Protein AF-A0A382DJD7-F1 (afdb_monomer_lite)

Foldseek 3Di:
DDDDDPQKDKDFDAPPVRFQHDPVLVVQLQVQLVVVPFHKAALLDPDHDDPSDDPCNDPPDDDDDDPVVNRRSSGMIMTGHDPPDDVVNVVVSVVSSVVSPVVRDGDDD

Sequence (109 aa):
GEEAAPSSIQFSVTGSDGGPPDQAWMGAWLDVAEAHGVHVKWFGRDEPVGFTSRYDHWRYADEQVLHATSAVLAGLCDLRIPLSMTDAHCRDVATVIRGAMDATPLGPA

pLDDT: mean 84.89, std 11.94, range [47.69, 97.38]

Radius of gyration: 15.48 Å; chains: 1; bounding box: 28×51×42 Å

Secondary structure (DSSP, 8-state):
-------EEEEE---TTSSPPPHHHHHHHHHHHHHTT---EETT-SS--TT---GGG-TTS-----HHHHHHHHHEEEEE--TT--HHHHHHHHHHHHHHHHHSPPPP-

Organism: NCBI:txid408172

Structure (mmCIF, N/CA/C/O backbone):
data_AF-A0A382DJD7-F1
#
_entry.id   AF-A0A382DJD7-F1
#
loop_
_atom_site.group_PDB
_atom_site.id
_atom_site.type_symbol
_atom_site.label_atom_id
_atom_site.label_alt_id
_atom_site.label_comp_id
_atom_site.label_asym_id
_atom_site.label_entity_id
_atom_site.label_seq_id
_atom_site.pdbx_PDB_ins_code
_atom_site.Cartn_x
_atom_site.Cartn_y
_atom_site.Cartn_z
_atom_site.occupancy
_atom_site.B_iso_or_equiv
_atom_site.auth_seq_id
_atom_site.auth_comp_id
_atom_site.auth_asym_id
_atom_site.auth_atom_id
_atom_site.pdbx_PDB_model_num
ATOM 1 N N . GLY A 1 1 ? -3.411 30.569 1.775 1.00 50.72 1 GLY A N 1
ATOM 2 C CA . GLY A 1 1 ? -2.556 29.595 1.082 1.00 50.72 1 GLY A CA 1
ATOM 3 C C . GLY A 1 1 ? -3.035 28.233 1.498 1.00 50.72 1 GLY A C 1
ATOM 4 O O . GLY A 1 1 ? -3.292 28.066 2.681 1.00 50.72 1 GLY A O 1
ATOM 5 N N . GLU A 1 2 ? -3.256 27.322 0.559 1.00 47.69 2 GLU A N 1
ATOM 6 C CA . GLU A 1 2 ? -3.552 25.931 0.908 1.00 47.69 2 GLU A CA 1
ATOM 7 C C . GLU A 1 2 ? -2.298 25.303 1.517 1.00 47.69 2 GLU A C 1
ATOM 9 O O . GLU A 1 2 ? -1.247 25.247 0.880 1.00 47.69 2 GLU A O 1
ATOM 14 N N . GLU A 1 3 ? -2.397 24.885 2.776 1.00 59.31 3 GLU A N 1
ATOM 15 C CA . GLU A 1 3 ? -1.412 23.997 3.380 1.00 59.31 3 GLU A CA 1
ATOM 16 C C . GLU A 1 3 ? -1.600 22.610 2.767 1.00 59.31 3 GLU A C 1
ATOM 18 O O . GLU A 1 3 ? -2.687 22.031 2.825 1.00 59.31 3 GLU A O 1
ATOM 23 N N . ALA A 1 4 ? -0.546 22.081 2.147 1.00 58.25 4 ALA A N 1
ATOM 24 C CA . ALA A 1 4 ? -0.550 20.720 1.639 1.00 58.25 4 ALA A CA 1
ATOM 25 C C . ALA A 1 4 ? -0.651 19.754 2.825 1.00 58.25 4 ALA A C 1
ATOM 27 O O . ALA A 1 4 ? 0.308 19.568 3.572 1.00 58.25 4 ALA A O 1
ATOM 28 N N . ALA A 1 5 ? -1.818 19.143 3.004 1.00 59.06 5 ALA A N 1
ATOM 29 C CA . ALA A 1 5 ? -2.004 18.115 4.010 1.00 59.06 5 ALA A CA 1
ATOM 30 C C . ALA A 1 5 ? -1.609 16.749 3.413 1.00 59.06 5 ALA A C 1
ATOM 32 O O . ALA A 1 5 ? -2.210 16.328 2.414 1.00 59.06 5 ALA A O 1
ATOM 33 N N . PRO A 1 6 ? -0.600 16.049 3.969 1.00 62.28 6 PRO A N 1
ATOM 34 C CA . PRO A 1 6 ? -0.244 14.717 3.503 1.00 62.28 6 PRO A CA 1
ATOM 35 C C . PRO A 1 6 ? -1.449 13.798 3.711 1.00 62.28 6 PRO A C 1
ATOM 37 O O . PRO A 1 6 ? -1.891 13.554 4.828 1.00 62.28 6 PRO A O 1
ATOM 40 N N . SER A 1 7 ? -2.021 13.341 2.602 1.00 77.31 7 SER A N 1
ATOM 41 C CA . SER A 1 7 ? -3.245 12.535 2.581 1.00 77.31 7 SER A CA 1
ATOM 42 C C . SER A 1 7 ? -2.971 11.076 2.217 1.00 77.31 7 SER A C 1
ATOM 44 O O . SER A 1 7 ? -3.896 10.325 1.910 1.00 77.31 7 SER A O 1
ATOM 46 N N . SER A 1 8 ? -1.700 10.667 2.228 1.00 85.81 8 SER A N 1
ATOM 47 C CA . SER A 1 8 ? -1.304 9.268 2.126 1.00 85.81 8 SER A CA 1
ATOM 48 C C . SER A 1 8 ? -0.092 8.928 2.983 1.00 85.81 8 SER A C 1
ATOM 50 O O . SER A 1 8 ? 0.681 9.797 3.390 1.00 85.81 8 SER A O 1
ATOM 52 N N . ILE A 1 9 ? 0.043 7.633 3.249 1.00 87.75 9 ILE A N 1
ATOM 53 C CA . ILE A 1 9 ? 1.225 7.002 3.825 1.00 87.75 9 ILE A CA 1
ATOM 54 C C . ILE A 1 9 ? 1.773 6.050 2.770 1.00 87.75 9 ILE A C 1
ATOM 56 O O . ILE A 1 9 ? 1.030 5.228 2.235 1.00 87.75 9 ILE A O 1
ATOM 60 N N . GLN A 1 10 ? 3.073 6.141 2.507 1.00 91.56 10 GLN A N 1
ATOM 61 C CA . GLN A 1 10 ? 3.779 5.208 1.639 1.00 91.56 10 GLN A CA 1
ATOM 62 C C . GLN A 1 10 ? 4.758 4.368 2.449 1.00 91.56 10 GLN A C 1
ATOM 64 O O . GLN A 1 10 ? 5.400 4.863 3.376 1.00 91.56 10 GLN A O 1
ATOM 69 N N . PHE A 1 11 ? 4.869 3.097 2.089 1.00 92.94 11 PHE A N 1
ATOM 70 C CA . PHE A 1 11 ? 5.798 2.158 2.706 1.00 92.94 11 PHE A CA 1
ATOM 71 C C . PHE A 1 11 ? 6.218 1.092 1.693 1.00 92.94 11 PHE A C 1
ATOM 73 O O . PHE A 1 11 ? 5.557 0.901 0.672 1.00 92.94 11 PHE A O 1
ATOM 80 N N . SER A 1 12 ? 7.321 0.406 1.978 1.00 93.94 12 SER A N 1
ATOM 81 C CA . SER A 1 12 ? 7.849 -0.655 1.120 1.00 93.94 12 SER A CA 1
ATOM 82 C C . SER A 1 12 ? 7.692 -2.013 1.784 1.00 93.94 12 SER A C 1
ATOM 84 O O . SER A 1 12 ? 7.900 -2.146 2.990 1.00 93.94 12 SER A O 1
ATOM 86 N N . VAL A 1 13 ? 7.375 -3.018 0.976 1.00 93.62 13 VAL A N 1
ATOM 87 C CA . VAL A 1 13 ? 7.359 -4.429 1.363 1.00 93.62 13 VAL A CA 1
ATOM 88 C C . VAL A 1 13 ? 8.481 -5.150 0.627 1.00 93.62 13 VAL A C 1
ATOM 90 O O . VAL A 1 13 ? 8.689 -4.923 -0.564 1.00 93.62 13 VAL A O 1
ATOM 93 N N . THR A 1 14 ? 9.217 -5.996 1.339 1.00 92.00 14 THR A N 1
ATOM 94 C CA . THR A 1 14 ? 10.322 -6.792 0.792 1.00 92.00 14 THR A CA 1
ATOM 95 C C . THR A 1 14 ? 10.009 -8.276 0.909 1.00 92.00 14 THR A C 1
ATOM 97 O O . THR A 1 14 ? 9.309 -8.692 1.834 1.00 92.00 14 THR A O 1
ATOM 100 N N . GLY A 1 15 ? 10.569 -9.075 0.004 1.00 88.62 15 GLY A N 1
ATOM 101 C CA . GLY A 1 15 ? 10.619 -10.526 0.141 1.00 88.62 15 GLY A CA 1
ATOM 102 C C . GLY A 1 15 ? 11.435 -10.960 1.363 1.00 88.62 15 GLY A C 1
ATOM 103 O O . GLY A 1 15 ? 12.158 -10.165 1.974 1.00 88.62 15 GLY A O 1
ATOM 104 N N . SER A 1 16 ? 11.332 -12.240 1.725 1.00 83.50 16 SER A N 1
ATOM 105 C CA . SER A 1 16 ? 12.056 -12.843 2.858 1.00 83.50 16 SER A CA 1
ATOM 106 C C . SER A 1 16 ? 13.579 -12.779 2.721 1.00 83.50 16 SER A C 1
ATOM 108 O O . SER A 1 16 ? 14.291 -12.795 3.722 1.00 83.50 16 SER A O 1
ATOM 110 N N . ASP A 1 17 ? 14.079 -12.698 1.493 1.00 85.62 17 ASP A N 1
ATOM 111 C CA . ASP A 1 17 ? 15.490 -12.550 1.136 1.00 85.62 17 ASP A CA 1
ATOM 112 C C . ASP A 1 17 ? 15.948 -11.079 1.061 1.00 85.62 17 ASP A C 1
ATOM 114 O O . ASP A 1 17 ? 17.105 -10.799 0.747 1.00 85.62 17 ASP A O 1
ATOM 118 N N . GLY A 1 18 ? 15.053 -10.127 1.349 1.00 87.06 18 GLY A N 1
ATOM 119 C CA . GLY A 1 18 ? 15.288 -8.691 1.183 1.00 87.06 18 GLY A CA 1
ATOM 120 C C . GLY A 1 18 ? 15.140 -8.194 -0.259 1.00 87.06 18 GLY A C 1
ATOM 121 O O . GLY A 1 18 ? 15.346 -7.005 -0.510 1.00 87.06 18 GLY A O 1
ATOM 122 N N . 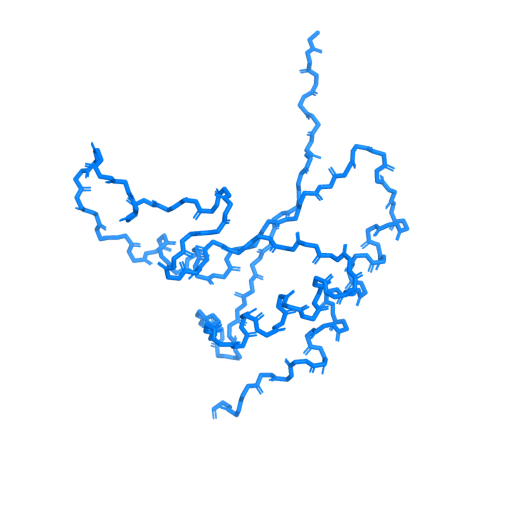GLY A 1 19 ? 14.785 -9.075 -1.197 1.00 88.19 19 GLY A N 1
ATOM 123 C CA . GLY A 1 19 ? 14.504 -8.749 -2.588 1.00 88.19 19 GLY A CA 1
ATOM 124 C C . GLY A 1 19 ? 13.078 -8.232 -2.818 1.00 88.19 19 GLY A C 1
ATOM 125 O O . GLY A 1 19 ? 12.342 -7.929 -1.870 1.00 88.19 19 GLY A O 1
ATOM 126 N N . PRO A 1 20 ? 12.668 -8.099 -4.091 1.00 89.69 20 PRO A N 1
ATOM 127 C CA . PRO A 1 20 ? 11.283 -7.827 -4.459 1.00 89.69 20 PRO A CA 1
ATOM 128 C C . PRO A 1 20 ? 10.320 -8.874 -3.874 1.00 89.69 20 PRO A C 1
ATOM 130 O O . PRO A 1 20 ? 10.659 -10.057 -3.855 1.00 89.69 20 PRO A O 1
ATOM 133 N N . PRO A 1 21 ? 9.124 -8.477 -3.410 1.00 91.81 21 PRO A N 1
ATOM 134 C CA . PRO A 1 21 ? 8.147 -9.436 -2.913 1.00 91.81 21 PRO A CA 1
ATOM 135 C C . PRO A 1 21 ? 7.526 -10.248 -4.062 1.00 91.81 21 PRO A C 1
ATOM 137 O O . PRO A 1 21 ? 7.398 -9.763 -5.188 1.00 91.81 21 PRO A O 1
ATOM 140 N N . ASP A 1 22 ? 7.114 -11.482 -3.765 1.00 91.50 22 ASP A N 1
ATOM 141 C CA . ASP A 1 22 ? 6.417 -12.349 -4.721 1.00 91.50 22 ASP A CA 1
ATOM 142 C C . ASP A 1 22 ? 5.035 -11.784 -5.101 1.00 91.50 22 ASP A C 1
ATOM 144 O O . ASP A 1 22 ? 4.288 -11.307 -4.243 1.00 91.50 22 ASP A O 1
ATOM 148 N N . GLN A 1 23 ? 4.677 -11.862 -6.389 1.00 90.88 23 GLN A N 1
ATOM 149 C CA . GLN A 1 23 ? 3.437 -11.276 -6.912 1.00 90.88 23 GLN A CA 1
ATOM 150 C C . GLN A 1 23 ? 2.177 -11.933 -6.345 1.00 90.88 23 GLN A C 1
ATOM 152 O O . GLN A 1 23 ? 1.218 -11.240 -5.995 1.00 90.88 23 GLN A O 1
ATOM 157 N N . ALA A 1 24 ? 2.167 -13.265 -6.262 1.00 91.31 24 ALA A N 1
ATOM 158 C CA . ALA A 1 24 ? 1.005 -14.010 -5.794 1.00 91.31 24 ALA A CA 1
ATOM 159 C C . ALA A 1 24 ? 0.786 -13.771 -4.299 1.00 91.31 24 ALA A C 1
ATOM 161 O O . ALA A 1 24 ? -0.343 -13.529 -3.865 1.00 91.31 24 ALA A O 1
ATOM 162 N N . TRP A 1 25 ? 1.873 -13.765 -3.529 1.00 93.38 25 TRP A N 1
ATOM 163 C CA . TRP A 1 25 ? 1.838 -13.430 -2.114 1.00 93.38 25 TRP A CA 1
ATOM 164 C C . TRP A 1 25 ? 1.358 -11.994 -1.871 1.00 93.38 25 TRP A C 1
ATOM 166 O O . TRP A 1 25 ? 0.452 -11.793 -1.063 1.00 93.38 25 TRP A O 1
ATOM 176 N N . MET A 1 26 ? 1.892 -11.006 -2.603 1.00 94.81 26 MET A N 1
ATOM 177 C CA . MET A 1 26 ? 1.434 -9.613 -2.510 1.00 94.81 26 MET A CA 1
ATOM 178 C C . MET A 1 26 ? -0.057 -9.494 -2.824 1.00 94.81 26 MET A C 1
ATOM 180 O O . MET A 1 26 ? -0.776 -8.813 -2.101 1.00 94.81 26 MET A O 1
ATOM 184 N N . GLY A 1 27 ? -0.535 -10.175 -3.870 1.00 93.62 27 GLY A N 1
ATOM 185 C CA . GLY A 1 27 ? -1.958 -10.227 -4.205 1.00 93.62 27 GLY A CA 1
ATOM 186 C C . GLY A 1 27 ? -2.808 -10.746 -3.044 1.00 93.62 27 GLY A C 1
ATOM 187 O O . GLY A 1 27 ? -3.720 -10.051 -2.604 1.00 93.62 27 GLY A O 1
ATOM 188 N N . ALA A 1 28 ? -2.458 -11.912 -2.496 1.00 94.94 28 ALA A N 1
ATOM 189 C CA . ALA A 1 28 ? -3.192 -12.528 -1.392 1.00 94.94 28 ALA A CA 1
ATOM 190 C C . ALA A 1 28 ? -3.175 -11.674 -0.111 1.00 94.94 28 ALA A C 1
ATOM 192 O O . ALA A 1 28 ? -4.210 -11.499 0.530 1.00 94.94 28 ALA A O 1
ATOM 193 N N . TRP A 1 29 ? -2.025 -11.096 0.241 1.00 96.00 29 TRP A N 1
ATOM 194 C CA . TRP A 1 29 ? -1.900 -10.219 1.406 1.00 96.00 29 TRP A CA 1
ATOM 195 C C . TRP A 1 29 ? -2.787 -8.972 1.275 1.00 96.00 29 TRP A C 1
ATOM 197 O O . TRP A 1 29 ? -3.482 -8.600 2.226 1.00 96.00 29 TRP A O 1
ATOM 207 N N . LEU A 1 30 ? -2.804 -8.350 0.091 1.00 95.69 30 LEU A N 1
ATOM 208 C CA . LEU A 1 30 ? -3.647 -7.188 -0.190 1.00 95.69 30 LEU A CA 1
ATOM 209 C C . LEU A 1 30 ? -5.139 -7.538 -0.145 1.00 95.69 30 LEU A C 1
ATOM 211 O O . LEU A 1 30 ? -5.907 -6.760 0.416 1.00 95.69 30 LEU A O 1
ATOM 215 N N . ASP A 1 31 ? -5.537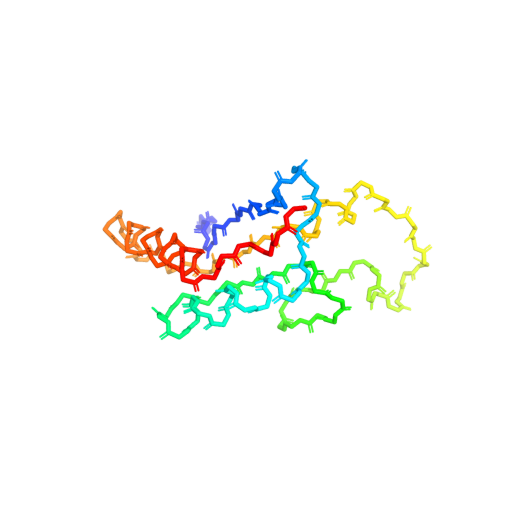 -8.702 -0.663 1.00 95.88 31 ASP A N 1
ATOM 216 C CA . ASP A 1 31 ? -6.929 -9.168 -0.615 1.00 95.88 31 ASP A CA 1
ATOM 217 C C . ASP A 1 31 ? -7.404 -9.363 0.838 1.00 95.88 31 ASP A C 1
ATOM 219 O O . ASP A 1 31 ? -8.521 -8.976 1.192 1.00 95.88 31 ASP A O 1
ATOM 223 N N . VAL A 1 32 ? -6.545 -9.901 1.714 1.00 97.38 32 VAL A N 1
ATOM 224 C CA . VAL A 1 32 ? -6.848 -10.033 3.149 1.00 97.38 32 VAL A CA 1
ATOM 225 C C . VAL A 1 32 ? -6.958 -8.658 3.816 1.00 97.38 32 VAL A C 1
ATOM 227 O O . VAL A 1 32 ? -7.916 -8.410 4.548 1.00 97.38 32 VAL A O 1
ATOM 230 N N . ALA A 1 33 ? -6.024 -7.738 3.560 1.00 97.12 33 ALA A N 1
ATOM 231 C CA . ALA A 1 33 ? -6.090 -6.383 4.114 1.00 97.12 33 ALA A CA 1
ATOM 232 C C . ALA A 1 33 ? -7.365 -5.637 3.667 1.00 97.12 33 ALA A C 1
ATOM 234 O O . ALA A 1 33 ? -8.026 -4.985 4.484 1.00 97.12 33 ALA A O 1
ATOM 235 N N . GLU A 1 34 ? -7.749 -5.786 2.397 1.00 96.25 34 GLU A N 1
ATOM 236 C CA . GLU A 1 34 ? -8.971 -5.220 1.824 1.00 96.25 34 GLU A CA 1
ATOM 237 C C . GLU A 1 34 ? -10.236 -5.810 2.460 1.00 96.25 34 GLU A C 1
ATOM 239 O O . GLU A 1 34 ? -11.140 -5.055 2.824 1.00 96.25 34 GLU A O 1
ATOM 244 N N . ALA A 1 35 ? -10.279 -7.124 2.701 1.00 97.19 35 ALA A N 1
ATOM 245 C CA . ALA A 1 35 ? -11.382 -7.767 3.422 1.00 97.19 35 ALA A CA 1
ATOM 246 C C . ALA A 1 35 ? -11.574 -7.218 4.853 1.00 97.19 35 ALA A C 1
ATOM 248 O O . ALA A 1 35 ? -12.671 -7.299 5.409 1.00 97.19 35 ALA A O 1
ATOM 249 N N . HIS A 1 36 ? -10.529 -6.618 5.430 1.00 96.50 36 HIS A N 1
ATOM 250 C CA . HIS A 1 36 ? -10.542 -5.951 6.733 1.00 96.50 36 HIS A CA 1
ATOM 251 C C . HIS A 1 36 ? -10.622 -4.413 6.646 1.00 96.50 36 HIS A C 1
ATOM 253 O O . HIS A 1 36 ? -10.444 -3.727 7.654 1.00 96.50 36 HIS A O 1
ATOM 259 N N . GLY A 1 37 ? -10.932 -3.860 5.470 1.00 94.44 37 GLY A N 1
ATOM 260 C CA . GLY A 1 37 ? -11.214 -2.436 5.270 1.00 94.44 37 GLY A CA 1
ATOM 261 C C . GLY A 1 37 ? -9.987 -1.549 5.046 1.00 94.44 37 GLY A C 1
ATOM 262 O O . GLY A 1 37 ? -10.122 -0.324 5.039 1.00 94.44 37 GLY A O 1
ATOM 263 N N . VAL A 1 38 ? -8.798 -2.128 4.849 1.00 94.81 38 VAL A N 1
ATOM 264 C CA . VAL A 1 38 ? -7.573 -1.377 4.536 1.00 94.81 38 VAL A CA 1
ATOM 265 C C . VAL A 1 38 ? -7.199 -1.588 3.071 1.00 94.81 38 VAL A C 1
ATOM 267 O O . VAL A 1 38 ? -6.585 -2.580 2.693 1.00 94.81 38 VAL A O 1
ATOM 270 N N . HIS A 1 39 ? -7.553 -0.612 2.233 1.00 93.38 39 HIS A N 1
ATOM 271 C CA . HIS A 1 39 ? -7.289 -0.649 0.794 1.00 93.38 39 HIS A CA 1
ATOM 272 C C . HIS A 1 39 ? -5.899 -0.098 0.459 1.00 93.38 39 HIS A C 1
ATOM 274 O O . HIS A 1 39 ? -5.724 1.108 0.266 1.00 93.38 39 HIS A O 1
ATOM 280 N N . VAL A 1 40 ? -4.913 -0.983 0.339 1.00 94.56 40 VAL A N 1
ATOM 281 C CA . VAL A 1 40 ? -3.545 -0.624 -0.056 1.00 94.56 40 VAL A CA 1
ATOM 282 C C . VAL A 1 40 ? -3.404 -0.642 -1.581 1.00 94.56 40 VAL A C 1
ATOM 284 O O . VAL A 1 40 ? -3.841 -1.571 -2.261 1.00 94.56 40 VAL A O 1
ATOM 287 N N . LYS A 1 41 ? -2.779 0.394 -2.146 1.00 93.06 41 LYS A N 1
ATOM 288 C CA . LYS A 1 41 ? -2.397 0.450 -3.561 1.00 93.06 41 LYS A CA 1
ATOM 289 C C . LYS A 1 41 ? -0.949 0.034 -3.713 1.00 93.06 41 LYS A C 1
ATOM 291 O O . LYS A 1 41 ? -0.073 0.611 -3.085 1.00 93.06 41 LYS A O 1
ATOM 296 N N . TRP A 1 42 ? -0.702 -0.949 -4.567 1.00 94.31 42 TRP A N 1
ATOM 297 C CA . TRP A 1 42 ? 0.628 -1.499 -4.793 1.00 94.31 42 TRP A CA 1
ATOM 298 C C . TRP A 1 42 ? 1.094 -1.209 -6.219 1.00 94.31 42 TRP A C 1
ATOM 300 O O . TRP A 1 42 ? 0.395 -1.513 -7.188 1.00 94.31 42 TRP A O 1
ATOM 310 N N . PHE A 1 43 ? 2.272 -0.600 -6.334 1.00 91.50 43 PHE A N 1
ATOM 311 C CA . PHE A 1 43 ? 2.846 -0.171 -7.608 1.00 91.50 43 PHE A CA 1
ATOM 312 C C . PHE A 1 43 ? 3.572 -1.292 -8.348 1.00 91.50 43 PHE A C 1
ATOM 314 O O . PHE A 1 43 ? 3.853 -1.137 -9.527 1.00 91.50 43 PHE A O 1
ATOM 321 N N . GLY A 1 44 ? 3.881 -2.406 -7.690 1.00 88.94 44 GLY A N 1
ATOM 322 C CA . GLY A 1 44 ? 4.660 -3.491 -8.277 1.00 88.94 44 GLY A CA 1
ATOM 323 C C . GLY A 1 44 ? 3.859 -4.464 -9.132 1.00 88.94 44 GLY A C 1
ATOM 324 O O . GLY A 1 44 ? 4.477 -5.354 -9.700 1.00 88.94 44 GLY A O 1
ATOM 325 N N . ARG A 1 45 ? 2.529 -4.315 -9.234 1.00 86.19 45 ARG A N 1
ATOM 326 C CA . ARG A 1 45 ? 1.697 -5.181 -10.083 1.00 86.19 45 ARG A CA 1
ATOM 327 C C . ARG A 1 45 ? 2.149 -5.109 -11.541 1.00 86.19 45 ARG A C 1
ATOM 329 O O . ARG A 1 45 ? 2.407 -4.015 -12.041 1.00 86.19 45 ARG A O 1
ATOM 336 N N . ASP A 1 46 ? 2.140 -6.259 -12.210 1.00 80.12 46 ASP A N 1
ATOM 337 C CA . ASP A 1 46 ? 2.418 -6.352 -13.650 1.00 80.12 46 ASP A CA 1
ATOM 338 C C . ASP A 1 46 ? 1.407 -5.551 -14.490 1.00 80.12 46 ASP A C 1
ATOM 340 O O . ASP A 1 46 ? 1.771 -4.969 -15.504 1.00 80.12 46 ASP A O 1
ATOM 344 N N . GLU A 1 47 ? 0.147 -5.483 -14.043 1.00 74.44 47 GLU A N 1
ATOM 345 C CA . GLU A 1 47 ? -0.908 -4.659 -14.645 1.00 74.44 47 GLU A CA 1
ATOM 346 C C . GLU A 1 47 ? -1.374 -3.591 -13.631 1.00 74.44 47 GLU A C 1
ATOM 348 O O . GLU A 1 47 ? -1.659 -3.923 -12.469 1.00 74.44 47 GLU A O 1
ATOM 353 N N . PRO A 1 48 ? -1.472 -2.304 -14.016 1.00 66.88 48 PRO A N 1
ATOM 354 C CA . PRO A 1 48 ? -1.821 -1.229 -13.096 1.00 66.88 48 PRO A CA 1
ATOM 355 C C . PRO A 1 48 ? -3.286 -1.325 -12.647 1.00 66.88 48 PRO A C 1
ATOM 357 O O . PRO A 1 48 ? -4.189 -1.611 -13.430 1.00 66.88 48 PRO A O 1
ATOM 360 N N . VAL A 1 49 ? -3.549 -1.004 -11.377 1.00 71.38 49 VAL A N 1
ATOM 361 C CA . VAL A 1 49 ? -4.899 -0.984 -10.793 1.00 71.38 49 VAL A CA 1
ATOM 362 C C . VAL A 1 49 ? -5.154 0.374 -10.142 1.00 71.38 49 VAL A C 1
ATOM 364 O O . VAL A 1 49 ? -4.500 0.768 -9.176 1.00 71.38 49 VAL A O 1
ATOM 367 N N . GLY A 1 50 ? -6.156 1.100 -10.640 1.00 73.75 50 GLY A N 1
ATOM 368 C CA . GLY A 1 50 ? -6.457 2.454 -10.173 1.00 73.75 50 GLY A CA 1
ATOM 369 C C . GLY A 1 50 ? -5.387 3.451 -10.620 1.00 73.75 50 GLY A C 1
ATOM 370 O O . GLY A 1 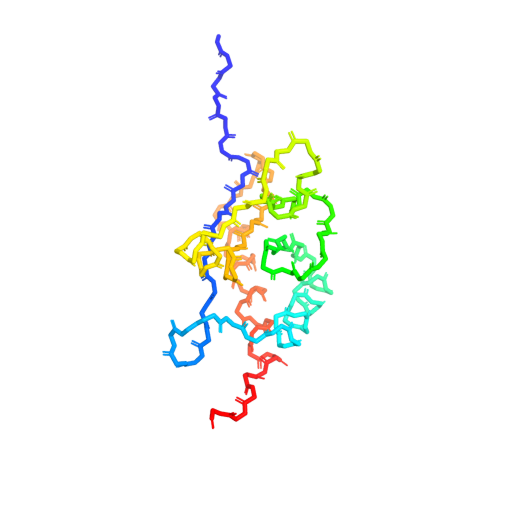50 ? -5.177 3.633 -11.813 1.00 73.75 50 GLY A O 1
ATOM 371 N N . PHE A 1 51 ? -4.726 4.120 -9.672 1.00 65.50 51 PHE A N 1
ATOM 372 C CA . PHE A 1 51 ? -3.736 5.168 -9.956 1.00 65.50 51 PHE A CA 1
ATOM 373 C C . PHE A 1 51 ? -2.274 4.681 -9.943 1.00 65.50 51 PHE A C 1
ATOM 375 O O . PHE A 1 51 ? -1.359 5.499 -9.942 1.00 65.50 51 PHE A O 1
ATOM 382 N N . THR A 1 52 ? -2.022 3.369 -9.961 1.00 75.12 52 THR A N 1
ATOM 383 C CA . THR A 1 52 ? -0.666 2.790 -9.908 1.00 75.12 52 THR A CA 1
ATOM 384 C C . THR A 1 52 ? 0.017 2.712 -11.280 1.00 75.12 52 THR A C 1
ATOM 386 O O . THR A 1 52 ? 0.686 1.733 -11.605 1.00 75.12 52 THR A O 1
ATOM 389 N N . SER A 1 53 ? -0.144 3.743 -12.119 1.00 70.19 53 SER A N 1
ATOM 390 C CA . SER A 1 53 ? 0.567 3.805 -13.402 1.00 70.19 53 SER A CA 1
ATOM 391 C C . SER A 1 53 ? 2.073 3.885 -13.170 1.00 70.19 53 SER A C 1
ATOM 393 O O . SER A 1 53 ? 2.548 4.695 -12.375 1.00 70.19 53 SER A O 1
ATOM 395 N N . ARG A 1 54 ? 2.822 3.095 -13.935 1.00 73.88 54 ARG A N 1
ATOM 396 C CA . ARG A 1 54 ? 4.282 3.085 -13.958 1.00 73.88 54 ARG A CA 1
ATOM 397 C C . ARG A 1 54 ? 4.812 3.592 -15.298 1.00 73.88 54 ARG A C 1
ATOM 399 O O . ARG A 1 54 ? 4.044 3.753 -16.245 1.00 73.88 54 ARG A O 1
ATOM 406 N N . TYR A 1 55 ? 6.117 3.860 -15.351 1.00 68.69 55 TYR A N 1
ATOM 407 C CA . TYR A 1 55 ? 6.795 4.415 -16.527 1.00 68.69 55 TYR A CA 1
ATOM 408 C C . TYR A 1 55 ? 6.734 3.485 -17.750 1.00 68.69 55 TYR A C 1
ATOM 410 O O . TYR A 1 55 ? 6.706 3.958 -18.879 1.00 68.69 55 TYR A O 1
ATOM 418 N N . ASP A 1 56 ? 6.673 2.173 -17.528 1.00 68.81 56 ASP A N 1
ATOM 419 C CA . ASP A 1 56 ? 6.547 1.127 -18.548 1.00 68.81 56 ASP A CA 1
ATOM 420 C C . ASP A 1 56 ? 5.131 1.029 -19.143 1.00 68.81 56 ASP A C 1
ATOM 422 O O . ASP A 1 56 ? 4.947 0.435 -20.202 1.00 68.81 56 ASP A O 1
ATOM 426 N N . HIS A 1 57 ? 4.134 1.686 -18.540 1.00 70.62 57 HIS A N 1
ATOM 427 C CA . HIS A 1 57 ? 2.782 1.800 -19.104 1.00 70.62 57 HIS A CA 1
ATOM 428 C C . HIS A 1 57 ? 2.602 3.031 -20.009 1.00 70.62 57 HIS A C 1
ATOM 430 O O . HIS A 1 57 ? 1.545 3.217 -20.623 1.00 70.62 57 HIS A O 1
ATOM 436 N N . TRP A 1 58 ? 3.600 3.912 -20.097 1.00 78.06 58 TRP A N 1
ATOM 437 C CA . TRP A 1 58 ? 3.475 5.173 -20.822 1.00 78.06 58 TRP A CA 1
ATOM 438 C C . TRP A 1 58 ? 3.750 4.994 -22.312 1.00 78.06 58 TRP A C 1
ATOM 440 O O . TRP A 1 58 ? 4.890 4.980 -22.753 1.00 78.06 58 TRP A O 1
ATOM 450 N N . ARG A 1 59 ? 2.690 4.955 -23.127 1.00 73.75 59 ARG A N 1
ATOM 451 C CA . ARG A 1 59 ? 2.821 4.870 -24.597 1.00 73.75 59 ARG A CA 1
ATOM 452 C C . ARG A 1 59 ? 3.306 6.155 -25.279 1.00 73.75 59 ARG A C 1
ATOM 454 O O . ARG A 1 59 ? 3.529 6.152 -26.483 1.00 73.75 59 ARG A O 1
ATOM 461 N N . TYR A 1 60 ? 3.394 7.259 -24.541 1.00 78.50 60 TYR A N 1
ATOM 462 C CA . TYR A 1 60 ? 3.809 8.569 -25.055 1.00 78.50 60 TYR A CA 1
ATOM 463 C C . TYR A 1 60 ? 5.286 8.888 -24.789 1.00 78.50 60 TYR A C 1
ATOM 465 O O . TYR A 1 60 ? 5.763 9.935 -25.223 1.00 78.50 60 TYR A O 1
ATOM 473 N N . ALA A 1 61 ? 5.985 8.034 -24.043 1.00 78.25 61 ALA A N 1
ATOM 474 C CA . ALA A 1 61 ? 7.406 8.157 -23.761 1.00 78.25 61 ALA A CA 1
ATOM 475 C C . ALA A 1 61 ? 8.153 6.988 -24.412 1.00 78.25 61 ALA A C 1
ATOM 477 O O . ALA A 1 61 ? 7.571 5.924 -24.622 1.00 78.25 61 ALA A O 1
ATOM 478 N N . ASP A 1 62 ? 9.435 7.187 -24.717 1.00 78.88 62 ASP A N 1
ATOM 479 C CA . ASP A 1 62 ? 10.290 6.101 -25.192 1.00 78.88 62 ASP A CA 1
ATOM 480 C C . ASP A 1 62 ? 10.431 5.015 -24.114 1.00 78.88 62 ASP A C 1
ATOM 482 O O . ASP A 1 62 ? 10.405 5.300 -22.910 1.00 78.88 62 ASP A O 1
ATOM 486 N N . GLU A 1 63 ? 10.591 3.766 -24.555 1.00 75.00 63 GLU A N 1
ATOM 487 C CA . GLU A 1 63 ? 10.786 2.623 -23.666 1.00 75.00 63 GLU A CA 1
ATOM 488 C C . GLU A 1 63 ? 12.083 2.792 -22.860 1.00 75.00 63 GLU A C 1
ATOM 490 O O . GLU A 1 63 ? 13.158 3.053 -23.404 1.00 75.00 63 GLU A O 1
ATOM 495 N N . GLN A 1 64 ? 11.976 2.659 -21.538 1.00 76.50 64 GLN A N 1
ATOM 496 C CA . GLN A 1 64 ? 13.080 2.868 -20.606 1.00 76.50 64 GLN A CA 1
ATOM 497 C C . GLN A 1 64 ? 13.335 1.599 -19.798 1.00 76.50 64 GLN A C 1
ATOM 499 O O . GLN A 1 64 ? 12.411 1.001 -19.252 1.00 76.50 64 GLN A O 1
ATOM 504 N N . VAL A 1 65 ? 14.606 1.228 -19.639 1.00 81.25 65 VAL A N 1
ATOM 505 C CA . VAL A 1 65 ? 15.017 0.136 -18.747 1.00 81.25 65 VAL A CA 1
ATOM 506 C C . VAL A 1 65 ? 15.606 0.737 -17.472 1.00 81.25 65 VAL A C 1
ATOM 508 O O . VAL A 1 65 ? 16.765 1.144 -17.435 1.00 81.25 65 VAL A O 1
ATOM 511 N N . LEU A 1 66 ? 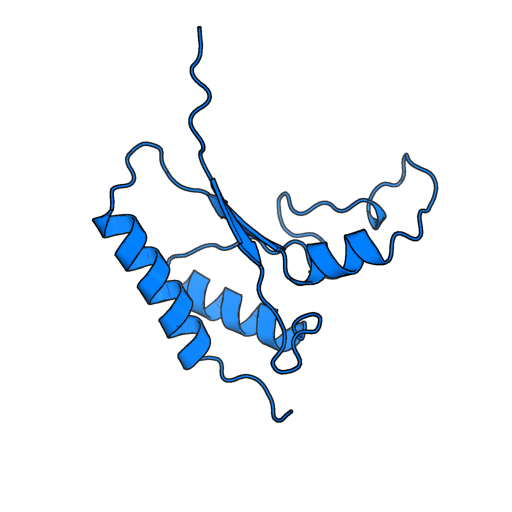14.791 0.820 -16.417 1.00 84.00 66 LEU A N 1
ATOM 512 C CA . LEU A 1 66 ? 15.156 1.444 -15.140 1.00 84.00 66 LEU A CA 1
ATOM 513 C C . LEU A 1 66 ? 15.161 0.411 -14.007 1.00 84.00 66 LEU A C 1
ATOM 515 O O . LEU A 1 66 ? 14.218 0.318 -13.223 1.00 84.00 66 LEU A O 1
ATOM 519 N N . HIS A 1 67 ? 16.240 -0.366 -13.901 1.00 83.25 67 HIS A N 1
ATOM 520 C CA . HIS A 1 67 ? 16.339 -1.468 -12.932 1.00 83.25 67 HIS A CA 1
ATOM 521 C C . HIS A 1 67 ? 16.158 -1.023 -11.473 1.00 83.25 67 HIS A C 1
ATOM 523 O O . HIS A 1 67 ? 15.397 -1.643 -10.733 1.00 83.25 67 HIS A O 1
ATOM 529 N N . ALA A 1 68 ? 16.806 0.074 -11.065 1.00 85.50 68 ALA A N 1
ATOM 530 C CA . ALA A 1 68 ? 16.694 0.592 -9.699 1.00 85.50 68 ALA A CA 1
ATOM 531 C C . ALA A 1 68 ? 15.263 1.056 -9.379 1.00 85.50 68 ALA A C 1
ATOM 533 O O . ALA A 1 68 ? 14.730 0.750 -8.316 1.00 85.50 68 ALA A O 1
ATOM 534 N N . THR A 1 69 ? 14.616 1.738 -10.328 1.00 86.62 69 THR A N 1
ATOM 535 C CA . THR A 1 69 ? 13.223 2.173 -10.188 1.00 86.62 69 THR A CA 1
ATOM 536 C C . THR A 1 69 ? 12.283 0.977 -10.112 1.00 86.62 69 THR A C 1
ATOM 538 O O . THR A 1 69 ? 11.429 0.934 -9.233 1.00 86.62 69 THR A O 1
ATOM 541 N N . SER A 1 70 ? 12.461 -0.023 -10.977 1.00 86.31 70 SER A N 1
ATOM 542 C CA . SER A 1 70 ? 11.661 -1.250 -10.940 1.00 86.31 70 SER A CA 1
ATOM 543 C C . SER A 1 70 ? 11.778 -1.985 -9.610 1.00 86.31 70 SER A C 1
ATOM 545 O O . SER A 1 70 ? 10.758 -2.412 -9.079 1.00 86.31 70 SER A O 1
ATOM 547 N N . ALA A 1 71 ? 12.983 -2.080 -9.041 1.00 86.00 71 ALA A N 1
ATOM 548 C CA . ALA A 1 71 ? 13.190 -2.708 -7.738 1.00 86.00 71 ALA A CA 1
ATOM 549 C C . ALA A 1 71 ? 12.451 -1.965 -6.612 1.00 86.00 71 ALA A C 1
ATOM 551 O O . ALA A 1 71 ? 11.808 -2.597 -5.779 1.00 86.00 71 ALA A O 1
ATOM 552 N N . VAL A 1 72 ? 12.481 -0.626 -6.612 1.00 88.69 72 VAL A N 1
ATOM 553 C CA . VAL A 1 72 ? 11.730 0.184 -5.637 1.00 88.69 72 VAL A CA 1
ATOM 554 C C . VAL A 1 72 ? 10.223 0.001 -5.818 1.00 88.69 72 VAL A C 1
ATOM 556 O O . VAL A 1 72 ? 9.505 -0.242 -4.849 1.00 88.69 72 VAL A O 1
ATOM 559 N N . LEU A 1 73 ? 9.734 0.092 -7.057 1.00 91.69 73 LEU A N 1
ATOM 560 C CA . LEU A 1 73 ? 8.306 -0.009 -7.356 1.00 91.69 73 LEU A CA 1
ATOM 561 C C . LEU A 1 73 ? 7.743 -1.403 -7.066 1.00 91.69 73 LEU A C 1
ATOM 563 O O . LEU A 1 73 ? 6.574 -1.500 -6.707 1.00 91.69 73 LEU A O 1
ATOM 567 N N . ALA A 1 74 ? 8.560 -2.457 -7.160 1.00 92.25 74 ALA A N 1
ATOM 568 C CA . ALA A 1 74 ? 8.137 -3.826 -6.880 1.00 92.25 74 ALA A CA 1
ATOM 569 C C . ALA A 1 74 ? 7.592 -4.011 -5.454 1.00 92.25 74 ALA A C 1
ATOM 571 O O . ALA A 1 74 ? 6.692 -4.819 -5.253 1.00 92.25 74 ALA A O 1
ATOM 572 N N . GLY A 1 75 ? 8.078 -3.239 -4.479 1.00 93.31 75 GLY A N 1
ATOM 573 C CA . GLY A 1 75 ? 7.600 -3.278 -3.092 1.00 93.31 75 GLY A CA 1
ATOM 574 C C . GLY A 1 75 ? 6.775 -2.067 -2.653 1.00 93.31 75 GLY A C 1
ATOM 575 O O . GLY A 1 75 ? 6.230 -2.075 -1.550 1.00 93.31 75 GLY A O 1
ATOM 576 N N . LEU A 1 76 ? 6.700 -1.009 -3.467 1.00 94.88 76 LEU A N 1
ATOM 577 C CA . LEU A 1 76 ? 6.125 0.269 -3.048 1.00 94.88 76 LEU A CA 1
ATOM 578 C C . LEU A 1 76 ? 4.600 0.193 -2.922 1.00 94.88 76 LEU A C 1
ATOM 580 O O . LEU A 1 76 ? 3.891 -0.117 -3.884 1.00 94.88 76 LEU A O 1
ATOM 584 N N . CYS A 1 77 ? 4.107 0.559 -1.743 1.00 94.69 77 CYS A N 1
ATOM 585 C CA . CYS A 1 77 ? 2.697 0.629 -1.398 1.00 94.69 77 CYS A CA 1
ATOM 586 C C . CYS A 1 77 ? 2.294 2.059 -1.001 1.00 94.69 77 CYS A C 1
ATOM 588 O O . CYS A 1 77 ? 3.086 2.800 -0.418 1.00 94.69 77 CYS A O 1
ATOM 590 N N . ASP A 1 78 ? 1.049 2.435 -1.292 1.00 93.12 78 ASP A N 1
ATOM 591 C CA . ASP A 1 78 ? 0.404 3.681 -0.869 1.00 93.12 78 ASP A CA 1
ATOM 592 C C . ASP A 1 78 ? -0.943 3.373 -0.208 1.00 93.12 78 ASP A C 1
ATOM 594 O O . ASP A 1 78 ? -1.738 2.571 -0.705 1.00 93.12 78 ASP A O 1
ATOM 598 N N . LEU A 1 79 ? -1.200 4.029 0.918 1.00 91.62 79 LEU A N 1
ATOM 599 C CA . LEU A 1 79 ? -2.487 4.030 1.589 1.00 91.62 79 LEU A CA 1
ATOM 600 C C . LEU A 1 79 ? -2.999 5.464 1.675 1.00 91.62 79 LEU A C 1
ATOM 602 O O . LEU A 1 79 ? -2.370 6.330 2.284 1.00 91.62 79 LEU A O 1
ATOM 606 N N . ARG A 1 80 ? -4.185 5.696 1.118 1.00 88.38 80 ARG A N 1
ATOM 607 C CA . ARG A 1 80 ? -4.900 6.969 1.225 1.00 88.38 80 ARG A CA 1
ATOM 608 C C . ARG A 1 80 ? -5.503 7.106 2.620 1.00 88.38 80 ARG A C 1
ATOM 610 O O . ARG A 1 80 ? -6.218 6.214 3.068 1.00 88.38 80 ARG A O 1
ATOM 617 N N . ILE A 1 81 ? -5.254 8.235 3.277 1.00 86.12 81 ILE A N 1
ATOM 618 C CA . ILE A 1 81 ? -5.717 8.507 4.640 1.00 86.12 81 ILE A CA 1
ATOM 619 C C . ILE A 1 81 ? -6.567 9.790 4.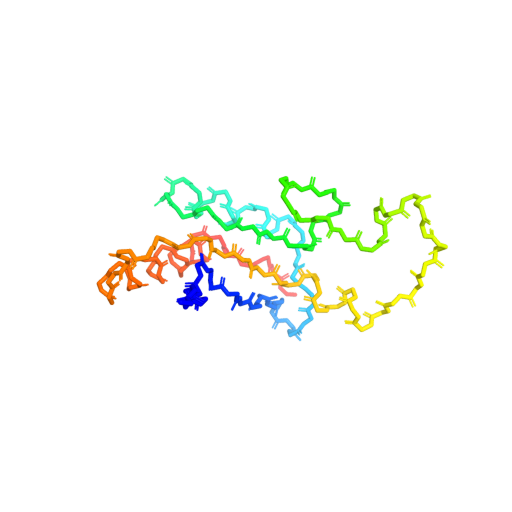695 1.00 86.12 81 ILE A C 1
ATOM 621 O O . ILE A 1 81 ? -6.233 10.781 4.037 1.00 86.12 81 ILE A O 1
ATOM 625 N N . PRO A 1 82 ? -7.678 9.809 5.457 1.00 84.44 82 PRO A N 1
ATOM 626 C CA . PRO A 1 82 ? -8.448 11.028 5.688 1.00 84.44 82 PRO A CA 1
ATOM 627 C C . PRO A 1 82 ? -7.661 12.047 6.516 1.00 84.44 82 PRO A C 1
ATOM 629 O O . PRO A 1 82 ? -6.922 11.680 7.425 1.00 84.44 82 PRO A O 1
ATOM 632 N N . LEU A 1 83 ? -7.912 13.339 6.300 1.00 83.50 83 LEU A N 1
ATOM 633 C CA . LEU A 1 83 ? -7.310 14.405 7.118 1.00 83.50 83 LEU A CA 1
ATOM 634 C C . LEU A 1 83 ? -7.752 14.363 8.588 1.00 83.50 83 LEU A C 1
ATOM 636 O O . LEU A 1 83 ? -7.075 14.896 9.458 1.00 83.50 83 LEU A O 1
ATOM 640 N N . SER A 1 84 ? -8.885 13.718 8.867 1.00 86.38 84 SER A N 1
ATOM 641 C CA . SER A 1 84 ? -9.414 13.496 10.213 1.00 86.38 84 SER A CA 1
ATOM 642 C C . SER A 1 84 ? -8.862 12.233 10.886 1.00 86.38 84 SER A C 1
ATOM 644 O O . SER A 1 84 ? -9.398 11.805 11.910 1.00 86.38 84 SER A O 1
ATOM 646 N N . MET A 1 85 ? -7.866 11.567 10.292 1.00 86.50 85 MET A N 1
ATOM 647 C CA . MET A 1 85 ? -7.275 10.368 10.879 1.00 86.50 85 MET A CA 1
ATOM 648 C C . MET A 1 85 ? -6.581 10.710 12.203 1.00 86.50 85 MET A C 1
ATOM 650 O O . MET A 1 85 ? -5.948 11.750 12.342 1.00 86.50 85 MET A O 1
ATOM 654 N N . THR A 1 86 ? -6.726 9.829 13.190 1.00 89.12 86 THR A N 1
ATOM 655 C CA . THR A 1 86 ? -6.123 9.979 14.517 1.00 89.12 86 THR A CA 1
ATOM 656 C C . THR A 1 86 ? -5.062 8.905 14.717 1.00 89.12 86 THR A C 1
ATOM 658 O O . THR A 1 86 ? -5.077 7.886 14.027 1.00 89.12 86 THR A O 1
ATOM 661 N N . ASP A 1 87 ? -4.204 9.061 15.723 1.00 90.19 87 ASP A N 1
ATOM 662 C CA . ASP A 1 87 ? -3.227 8.029 16.091 1.00 90.19 87 ASP A CA 1
ATOM 663 C C . ASP A 1 87 ? -3.871 6.670 16.399 1.00 90.19 87 ASP A C 1
ATOM 665 O O . ASP A 1 87 ? -3.258 5.630 16.167 1.00 90.19 87 ASP A O 1
ATOM 669 N N . ALA A 1 88 ? -5.102 6.657 16.922 1.00 93.31 88 ALA A N 1
ATOM 670 C CA . ALA A 1 88 ? -5.839 5.417 17.153 1.00 93.31 88 ALA A CA 1
ATOM 671 C C . ALA A 1 88 ? -6.167 4.721 15.824 1.00 93.31 88 ALA A C 1
ATOM 673 O O . ALA A 1 88 ? -5.833 3.552 15.658 1.00 93.31 88 ALA A O 1
ATOM 674 N N . HIS A 1 89 ? -6.684 5.467 14.842 1.00 91.94 89 HIS A N 1
ATOM 675 C CA . HIS A 1 89 ? -6.923 4.941 13.496 1.00 91.94 89 HIS A CA 1
ATOM 676 C C . HIS A 1 89 ? -5.622 4.447 12.836 1.00 91.94 89 HIS A C 1
ATOM 678 O O . HIS A 1 89 ? -5.623 3.398 12.197 1.00 91.94 89 HIS A O 1
ATOM 684 N N . CYS A 1 90 ? -4.491 5.143 13.029 1.00 90.12 90 CYS A N 1
ATOM 685 C CA . CYS A 1 90 ? -3.183 4.676 12.549 1.00 90.12 90 CYS A CA 1
ATOM 686 C C . CYS A 1 90 ? -2.809 3.305 13.135 1.00 90.12 90 CYS A C 1
ATOM 688 O O . CYS A 1 90 ? -2.281 2.448 12.425 1.00 90.12 90 CYS A O 1
ATOM 690 N N . ARG A 1 91 ? -3.066 3.088 14.434 1.00 93.00 91 ARG A N 1
ATOM 691 C CA . ARG A 1 91 ? -2.800 1.801 15.099 1.00 93.00 91 ARG A CA 1
ATOM 692 C C . ARG A 1 91 ? -3.714 0.698 14.581 1.00 93.00 91 ARG A C 1
ATOM 694 O O . ARG A 1 91 ? -3.233 -0.420 14.400 1.00 93.00 91 ARG A O 1
ATOM 701 N N . ASP A 1 92 ? -4.979 1.005 14.312 1.00 94.44 92 ASP A N 1
ATOM 702 C CA . ASP A 1 92 ? -5.922 0.045 13.733 1.00 94.44 92 ASP A CA 1
ATOM 703 C C . ASP A 1 92 ? -5.466 -0.381 12.332 1.00 94.44 92 ASP A C 1
ATOM 705 O O . ASP A 1 92 ? -5.332 -1.573 12.061 1.00 94.44 92 ASP A O 1
ATOM 709 N N . VAL A 1 93 ? -5.090 0.581 11.482 1.00 93.31 93 VAL A N 1
ATOM 710 C CA . VAL A 1 93 ? -4.511 0.320 10.153 1.00 93.31 93 VAL A CA 1
ATOM 711 C C . VAL A 1 93 ? -3.257 -0.551 10.253 1.00 93.31 93 VAL A C 1
ATOM 713 O O . VAL A 1 93 ? -3.148 -1.558 9.556 1.00 93.31 93 VAL A O 1
ATOM 716 N N . ALA A 1 94 ? -2.318 -0.210 11.141 1.00 93.31 94 ALA A N 1
ATOM 717 C CA . ALA A 1 94 ? -1.100 -0.996 11.334 1.00 93.31 94 ALA A CA 1
ATOM 718 C C . ALA A 1 94 ? -1.395 -2.420 11.838 1.00 93.31 94 ALA A C 1
ATOM 720 O O . ALA A 1 94 ? -0.687 -3.364 11.485 1.00 93.31 94 ALA A O 1
ATOM 721 N N . THR A 1 95 ? -2.439 -2.582 12.654 1.00 96.12 95 THR A N 1
ATOM 722 C CA . THR A 1 95 ? -2.889 -3.885 13.156 1.00 96.12 95 THR A CA 1
ATOM 723 C C . THR A 1 95 ? -3.462 -4.735 12.032 1.0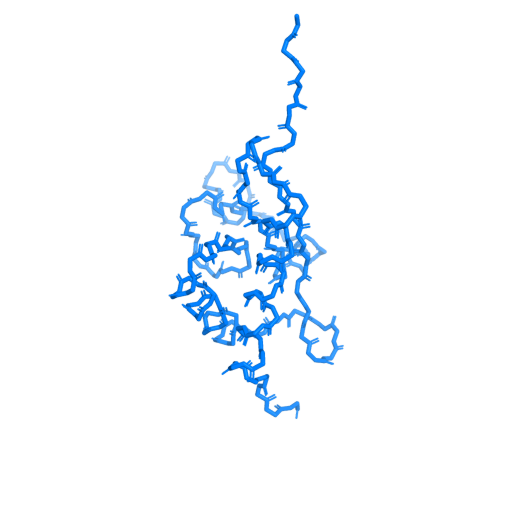0 96.12 95 THR A C 1
ATOM 725 O O . THR A 1 95 ? -3.081 -5.896 11.919 1.00 96.12 95 THR A O 1
ATOM 728 N N . VAL A 1 96 ? -4.305 -4.163 11.168 1.00 96.69 96 VAL A N 1
ATOM 729 C CA . VAL A 1 96 ? -4.837 -4.866 9.992 1.00 96.69 96 VAL A CA 1
ATOM 730 C C . VAL A 1 96 ? -3.715 -5.256 9.037 1.00 96.69 96 VAL A C 1
ATOM 732 O O . VAL A 1 96 ? -3.660 -6.405 8.615 1.00 96.69 96 VAL A O 1
ATOM 735 N N . ILE A 1 97 ? -2.785 -4.340 8.750 1.00 94.62 97 ILE A N 1
ATOM 736 C CA . ILE A 1 97 ? -1.645 -4.615 7.867 1.00 94.62 97 ILE A CA 1
ATOM 737 C C . ILE A 1 97 ? -0.835 -5.810 8.379 1.00 94.62 97 ILE A C 1
ATOM 739 O O . ILE A 1 97 ? -0.588 -6.741 7.613 1.00 94.62 97 ILE A O 1
ATOM 743 N N . ARG A 1 98 ? -0.456 -5.815 9.666 1.00 94.25 98 ARG A N 1
ATOM 744 C CA . ARG A 1 98 ? 0.302 -6.935 10.247 1.00 94.25 98 ARG A CA 1
ATOM 745 C C . ARG A 1 98 ? -0.518 -8.218 10.320 1.00 94.25 98 ARG A C 1
ATOM 747 O O . ARG A 1 98 ? -0.020 -9.262 9.926 1.00 94.25 98 ARG A O 1
ATOM 754 N N . GLY A 1 99 ? -1.769 -8.141 10.767 1.00 96.44 99 GLY A N 1
ATOM 755 C CA . GLY A 1 99 ? -2.644 -9.311 10.855 1.00 96.44 99 GLY A CA 1
ATOM 756 C C . GLY A 1 99 ? -2.875 -9.972 9.494 1.00 96.44 99 GLY A C 1
ATOM 757 O O . GLY A 1 99 ? -2.889 -11.196 9.403 1.00 96.44 99 GLY A O 1
ATOM 758 N N . ALA A 1 100 ? -2.975 -9.180 8.424 1.00 96.25 100 ALA A N 1
ATOM 759 C CA . ALA A 1 100 ? -3.060 -9.692 7.062 1.00 96.25 100 ALA A CA 1
ATOM 760 C C . ALA A 1 100 ? -1.772 -10.409 6.622 1.00 96.25 100 ALA A C 1
ATOM 762 O O . ALA A 1 100 ? -1.855 -11.421 5.925 1.00 96.25 100 ALA A O 1
ATOM 763 N N . MET A 1 101 ? -0.594 -9.916 7.032 1.00 93.06 101 MET A N 1
ATOM 764 C CA . MET A 1 101 ? 0.682 -10.603 6.778 1.00 93.06 101 MET A CA 1
ATOM 765 C C . MET A 1 101 ? 0.754 -11.930 7.539 1.00 93.06 101 MET A C 1
ATOM 767 O O . MET A 1 101 ? 1.134 -12.940 6.959 1.00 93.06 101 MET A O 1
ATOM 771 N N . ASP A 1 102 ? 0.335 -11.960 8.806 1.00 93.50 102 ASP A N 1
ATOM 772 C CA . ASP A 1 102 ? 0.324 -13.188 9.612 1.00 93.50 102 ASP A CA 1
ATOM 773 C C . ASP A 1 102 ? -0.645 -14.242 9.040 1.00 93.50 102 ASP A C 1
ATOM 775 O O . ASP A 1 102 ? -0.360 -15.440 9.058 1.00 93.50 102 ASP A O 1
ATOM 779 N N . ALA A 1 103 ? -1.783 -13.798 8.495 1.00 93.88 103 ALA A N 1
ATOM 780 C CA . ALA A 1 103 ? -2.768 -14.652 7.828 1.00 93.88 103 ALA A CA 1
ATOM 781 C C . ALA A 1 103 ? -2.343 -15.100 6.417 1.00 93.88 103 ALA A C 1
ATOM 783 O O . ALA A 1 103 ? -2.917 -16.048 5.878 1.00 93.88 103 ALA A O 1
ATOM 784 N N . THR A 1 104 ? -1.337 -14.442 5.836 1.00 91.69 104 THR A N 1
ATOM 785 C CA . THR A 1 104 ? -0.785 -14.739 4.510 1.00 91.69 104 THR A CA 1
ATOM 786 C C . THR A 1 104 ? 0.699 -15.070 4.660 1.00 91.69 104 THR A C 1
ATOM 788 O O . THR A 1 104 ? 1.549 -14.241 4.342 1.00 91.69 104 THR A O 1
ATOM 791 N N . PRO A 1 105 ? 1.066 -16.250 5.180 1.00 76.19 105 PRO A N 1
ATOM 792 C CA . PRO A 1 105 ? 2.470 -16.587 5.363 1.00 76.19 105 PRO A CA 1
ATOM 793 C C . PRO A 1 105 ? 3.211 -16.581 4.019 1.00 76.19 105 PRO A C 1
ATOM 795 O O . PRO A 1 105 ? 2.698 -17.072 3.011 1.00 76.19 105 PRO A O 1
ATOM 798 N N . LEU A 1 106 ? 4.420 -16.011 4.015 1.00 70.38 106 LEU A N 1
ATOM 799 C CA . LEU A 1 106 ? 5.340 -16.089 2.878 1.00 70.38 106 LEU A CA 1
ATOM 800 C C . LEU A 1 106 ? 5.541 -17.566 2.506 1.00 70.38 106 LEU A C 1
ATOM 802 O O . LEU A 1 106 ? 5.655 -18.422 3.389 1.00 70.38 106 LEU A O 1
ATOM 806 N N . GLY A 1 107 ? 5.551 -17.867 1.204 1.00 61.88 107 GLY A N 1
ATOM 807 C CA . GLY A 1 107 ? 5.892 -19.205 0.716 1.00 61.88 107 GLY A CA 1
ATOM 808 C C . GLY A 1 107 ? 7.266 -19.654 1.240 1.00 61.88 107 GLY A C 1
ATOM 809 O O . GLY A 1 107 ? 8.044 -18.819 1.708 1.00 61.88 107 GLY A O 1
ATOM 810 N N . PRO A 1 108 ? 7.582 -20.962 1.209 1.00 51.06 108 PRO A N 1
ATOM 811 C CA . PRO A 1 108 ? 8.898 -21.425 1.637 1.00 51.06 108 PRO A CA 1
ATOM 812 C C . PRO A 1 108 ? 9.991 -20.702 0.834 1.00 51.06 108 PRO A C 1
ATOM 814 O O . PRO A 1 108 ? 9.889 -20.611 -0.389 1.00 51.06 108 PRO A O 1
ATOM 817 N N . ALA A 1 109 ? 10.980 -20.171 1.559 1.00 51.38 109 ALA A N 1
ATOM 818 C CA . ALA A 1 109 ? 12.175 -19.535 1.007 1.00 51.38 109 ALA A CA 1
ATOM 819 C C . ALA A 1 109 ? 13.006 -20.497 0.146 1.00 51.38 109 ALA A C 1
ATOM 821 O O . ALA A 1 109 ? 13.008 -21.715 0.453 1.00 51.38 109 ALA A O 1
#